Protein AF-A0A962GRM9-F1 (afdb_monomer)

Solvent-accessible surface area (backbone atoms only — not comparable to full-atom values): 7918 Å² total; per-residue (Å²): 134,83,73,60,64,66,61,54,51,49,55,51,47,52,54,43,41,52,46,50,33,50,14,43,66,76,33,49,86,37,87,68,50,30,58,54,50,50,65,50,51,72,57,96,55,66,39,64,52,40,23,34,32,60,51,64,104,52,89,83,69,62,50,28,33,36,49,37,68,92,78,56,38,61,44,76,48,85,82,47,85,95,67,62,43,92,48,74,46,78,45,44,57,69,56,46,52,50,49,62,77,42,38,70,60,39,36,78,36,51,88,74,52,90,55,65,68,50,56,60,33,57,58,67,60,58,68,60,52,62,59,63,77,73,109

Mean predicted aligned error: 10.49 Å

Radius of gyration: 15.87 Å; Cα contacts (8 Å, |Δi|>4): 164; chains: 1; bounding box: 45×33×49 Å

Secondary structure (DSSP, 8-state):
----HHHHHHHHHHHHHHHHHHHHHHHTTSTTHHHHHHHHT--SS-PPPEEEEEEBSB---EEEEEEETTTTEEEEE---GGG--S-EEEEEHHHHHHHHHTHHHHHH-GGGS--HHHHHHHTTTHHHHHHHTT-

Structure (mmCIF, N/CA/C/O backbone):
data_AF-A0A962GRM9-F1
#
_entry.id   AF-A0A962GRM9-F1
#
loop_
_atom_site.group_PDB
_atom_site.id
_atom_site.type_symbol
_atom_site.label_atom_id
_atom_site.label_alt_id
_atom_site.label_comp_id
_atom_site.label_asym_id
_atom_site.label_entity_id
_atom_site.label_seq_id
_atom_site.pdbx_PDB_ins_code
_atom_site.Cartn_x
_atom_site.Cartn_y
_atom_site.Cartn_z
_atom_site.occupancy
_atom_site.B_iso_or_equiv
_atom_site.auth_seq_id
_atom_site.auth_comp_id
_atom_site.auth_asym_id
_atom_site.auth_atom_id
_atom_site.pdbx_PDB_model_num
ATOM 1 N N . MET A 1 1 ? 26.397 13.848 8.693 1.00 35.53 1 MET A N 1
ATOM 2 C CA . MET A 1 1 ? 26.072 12.410 8.666 1.00 35.53 1 MET A CA 1
ATOM 3 C C . MET A 1 1 ? 24.808 12.288 7.843 1.00 35.53 1 MET A C 1
ATOM 5 O O . MET A 1 1 ? 23.756 12.658 8.343 1.00 35.53 1 MET A O 1
ATOM 9 N N . SER A 1 2 ? 24.925 11.930 6.566 1.00 42.34 2 SER A N 1
ATOM 10 C CA . SER A 1 2 ? 23.750 11.685 5.729 1.00 42.34 2 SER A CA 1
ATOM 11 C C . SER A 1 2 ? 23.245 10.300 6.094 1.00 42.34 2 SER A C 1
ATOM 13 O O . SER A 1 2 ? 23.873 9.307 5.739 1.00 42.34 2 SER A O 1
ATOM 15 N N . VAL A 1 3 ? 22.191 10.239 6.903 1.00 48.22 3 VAL A N 1
ATOM 16 C CA . VAL A 1 3 ? 21.403 9.012 7.020 1.00 48.22 3 VAL A CA 1
ATOM 17 C C . VAL A 1 3 ? 20.855 8.745 5.618 1.00 48.22 3 VAL A C 1
ATOM 19 O O . VAL A 1 3 ? 20.385 9.675 4.962 1.00 48.22 3 VAL A O 1
ATOM 22 N N . ASN A 1 4 ? 21.037 7.530 5.104 1.00 58.53 4 ASN A N 1
ATOM 23 C CA . ASN A 1 4 ? 20.569 7.155 3.775 1.00 58.53 4 ASN A CA 1
ATOM 24 C C . ASN A 1 4 ? 19.047 7.338 3.725 1.00 58.53 4 ASN A C 1
ATOM 26 O O . ASN A 1 4 ? 18.319 6.514 4.274 1.00 58.53 4 ASN A O 1
ATOM 30 N N . ASN A 1 5 ? 18.570 8.376 3.030 1.00 65.88 5 ASN A N 1
ATOM 31 C CA . ASN A 1 5 ? 17.140 8.588 2.764 1.00 65.88 5 ASN A CA 1
ATOM 32 C C . ASN A 1 5 ? 16.459 7.317 2.234 1.00 65.88 5 ASN A C 1
ATOM 34 O O . ASN A 1 5 ? 15.301 7.072 2.538 1.00 65.88 5 ASN A O 1
ATOM 38 N N . ARG A 1 6 ? 17.209 6.482 1.506 1.00 68.19 6 ARG A N 1
ATOM 39 C CA . ARG A 1 6 ? 16.773 5.194 0.964 1.00 68.19 6 ARG A CA 1
ATOM 40 C C . ARG A 1 6 ? 16.323 4.191 2.028 1.00 68.19 6 ARG A C 1
ATOM 42 O O . ARG A 1 6 ? 15.269 3.586 1.870 1.00 68.19 6 ARG A O 1
ATOM 49 N N . ASP A 1 7 ? 17.110 4.014 3.087 1.00 75.56 7 ASP A N 1
ATOM 50 C CA . ASP A 1 7 ? 16.789 3.050 4.145 1.00 75.56 7 ASP A CA 1
ATOM 51 C C . ASP A 1 7 ? 15.582 3.551 4.951 1.00 75.56 7 ASP A C 1
ATOM 53 O O . ASP A 1 7 ? 14.675 2.785 5.269 1.00 75.56 7 ASP A O 1
ATOM 57 N N . GLU A 1 8 ? 15.511 4.867 5.183 1.00 79.56 8 GLU A N 1
ATOM 58 C CA . GLU A 1 8 ? 14.361 5.498 5.834 1.00 79.56 8 GLU A CA 1
ATOM 59 C C . GLU A 1 8 ? 13.081 5.387 5.000 1.00 79.56 8 GLU A C 1
ATOM 61 O O . GLU A 1 8 ? 12.029 5.056 5.543 1.00 79.56 8 GLU A O 1
ATOM 66 N N . ASP A 1 9 ? 13.147 5.660 3.696 1.00 80.81 9 ASP A N 1
ATOM 67 C CA . ASP A 1 9 ? 11.993 5.577 2.801 1.00 80.81 9 ASP A CA 1
ATOM 68 C C . ASP A 1 9 ? 11.523 4.127 2.637 1.00 80.81 9 ASP A C 1
ATOM 70 O O . ASP A 1 9 ? 10.316 3.880 2.620 1.00 80.81 9 ASP A O 1
ATOM 74 N N . HIS A 1 10 ? 12.446 3.160 2.612 1.00 81.56 10 HIS A N 1
ATOM 75 C CA . HIS A 1 10 ? 12.110 1.739 2.620 1.00 81.56 10 HIS A CA 1
ATOM 76 C C . HIS A 1 10 ? 11.401 1.331 3.917 1.00 81.56 10 HIS A C 1
ATOM 78 O O . HIS A 1 10 ? 10.313 0.761 3.871 1.00 81.56 10 HIS A O 1
ATOM 84 N N . GLU A 1 11 ? 11.954 1.665 5.088 1.00 85.88 11 GLU A N 1
ATOM 85 C CA . GLU A 1 11 ? 11.311 1.371 6.378 1.00 85.88 11 GLU A CA 1
ATOM 86 C C . GLU A 1 11 ? 9.927 2.018 6.507 1.00 85.88 11 GLU A C 1
ATOM 88 O O . GLU A 1 11 ? 8.985 1.437 7.055 1.00 85.88 11 GLU A O 1
ATOM 93 N N . LEU A 1 12 ? 9.803 3.246 6.018 1.00 87.44 12 LEU A N 1
ATOM 94 C CA . LEU A 1 12 ? 8.575 4.020 6.052 1.00 87.44 12 LEU A CA 1
ATOM 95 C C . LEU A 1 12 ? 7.521 3.407 5.125 1.00 87.44 12 LEU A C 1
ATOM 97 O O . LEU A 1 12 ? 6.355 3.286 5.506 1.00 87.44 12 LEU A O 1
ATOM 101 N N . PHE A 1 13 ? 7.933 2.934 3.955 1.00 87.12 13 PHE A N 1
ATOM 102 C CA . PHE A 1 13 ? 7.054 2.229 3.038 1.00 87.12 13 PHE A CA 1
ATOM 103 C C . PHE A 1 13 ? 6.638 0.844 3.553 1.00 87.12 13 PHE A C 1
ATOM 105 O O . PHE A 1 13 ? 5.455 0.517 3.506 1.00 87.12 13 PHE A O 1
ATOM 112 N N . GLU A 1 14 ? 7.546 0.075 4.156 1.00 88.88 14 GLU A N 1
ATOM 113 C CA . GLU A 1 14 ? 7.226 -1.205 4.808 1.00 88.88 14 GLU A CA 1
ATOM 114 C C . GLU A 1 14 ? 6.161 -1.045 5.904 1.00 88.88 14 GLU A C 1
ATOM 116 O O . GLU A 1 14 ? 5.200 -1.816 5.991 1.00 88.88 14 GLU A O 1
ATOM 121 N N . ARG A 1 15 ? 6.260 0.014 6.718 1.00 90.12 15 ARG A N 1
ATOM 122 C CA . ARG A 1 15 ? 5.230 0.333 7.724 1.00 90.12 15 ARG A CA 1
ATOM 123 C C . ARG A 1 15 ? 3.889 0.680 7.086 1.00 90.12 15 ARG A C 1
ATOM 125 O O . ARG A 1 15 ? 2.848 0.277 7.605 1.00 90.12 15 ARG A O 1
ATOM 132 N N . TYR A 1 16 ? 3.899 1.404 5.971 1.00 91.56 16 TYR A N 1
ATOM 133 C CA . TYR A 1 16 ? 2.688 1.675 5.200 1.00 91.56 16 TYR A CA 1
ATOM 134 C C . TYR A 1 16 ? 2.063 0.383 4.640 1.00 91.56 16 TYR A C 1
ATOM 136 O O . TYR A 1 16 ? 0.853 0.191 4.784 1.00 91.56 16 TYR A O 1
ATOM 144 N N . LEU A 1 17 ? 2.860 -0.544 4.092 1.00 89.25 17 LEU A N 1
ATOM 145 C CA . LEU A 1 17 ? 2.371 -1.850 3.628 1.00 89.25 17 LEU A CA 1
ATOM 146 C C . LEU A 1 17 ? 1.757 -2.661 4.774 1.00 89.25 17 LEU A C 1
ATOM 148 O O . LEU A 1 17 ? 0.698 -3.265 4.606 1.00 89.25 17 LEU A O 1
ATOM 152 N N . HIS A 1 18 ? 2.364 -2.628 5.962 1.00 90.88 18 HIS A N 1
ATOM 153 C CA . HIS A 1 18 ? 1.800 -3.276 7.146 1.00 90.88 18 HIS A CA 1
ATOM 154 C C . HIS A 1 18 ? 0.403 -2.737 7.494 1.00 90.88 18 HIS A C 1
ATOM 156 O O . HIS A 1 18 ? -0.515 -3.517 7.751 1.00 90.88 18 HIS A O 1
ATOM 162 N N . ILE A 1 19 ? 0.217 -1.415 7.441 1.00 91.44 19 ILE A N 1
ATOM 163 C CA . ILE A 1 19 ? -1.083 -0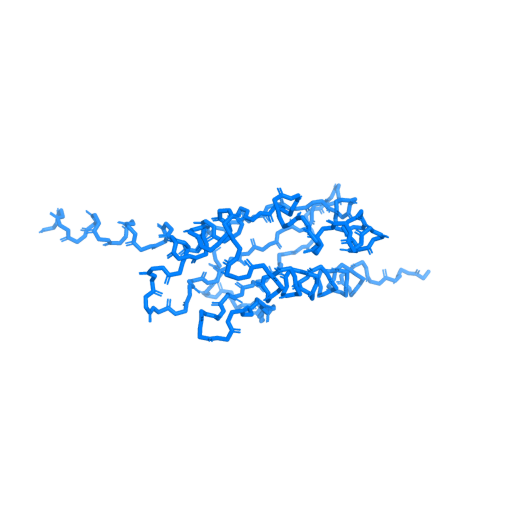.766 7.669 1.00 91.44 19 ILE A CA 1
ATOM 164 C C . ILE A 1 19 ? -2.091 -1.174 6.591 1.00 91.44 19 ILE A C 1
ATOM 166 O O . ILE A 1 19 ? -3.231 -1.506 6.919 1.00 91.44 19 ILE A O 1
ATOM 170 N N . CYS A 1 20 ? -1.672 -1.217 5.323 1.00 87.81 20 CYS A N 1
ATOM 171 C CA . CYS A 1 20 ? -2.512 -1.698 4.227 1.00 87.81 20 CYS A CA 1
ATOM 172 C C . CYS A 1 20 ? -2.965 -3.140 4.471 1.00 87.81 20 CYS A C 1
ATOM 174 O O . CYS A 1 20 ? -4.155 -3.426 4.383 1.00 87.81 20 CYS A O 1
ATOM 176 N N . ASN A 1 21 ? -2.049 -4.031 4.854 1.00 87.94 21 ASN A N 1
ATOM 177 C CA . ASN A 1 21 ? -2.351 -5.429 5.161 1.00 87.94 21 ASN A CA 1
ATOM 178 C C . ASN A 1 21 ? -3.334 -5.564 6.334 1.00 87.94 21 ASN A C 1
ATOM 180 O O . ASN A 1 21 ? -4.276 -6.351 6.266 1.00 87.94 21 ASN A O 1
ATOM 184 N N . GLN A 1 22 ? -3.180 -4.762 7.391 1.00 90.44 22 GLN A N 1
ATOM 185 C CA . GLN A 1 22 ? -4.137 -4.740 8.501 1.00 90.44 22 GLN A CA 1
ATOM 186 C C . GLN A 1 22 ? -5.521 -4.246 8.062 1.00 90.44 22 GLN A C 1
ATOM 188 O O . GLN A 1 22 ? -6.529 -4.863 8.410 1.00 90.44 22 GLN A O 1
ATOM 193 N N . ALA A 1 23 ? -5.576 -3.171 7.273 1.00 87.94 23 ALA A N 1
ATOM 194 C CA . ALA A 1 23 ? -6.819 -2.634 6.727 1.00 87.94 23 ALA A CA 1
ATOM 195 C C . ALA A 1 23 ? -7.525 -3.657 5.819 1.00 87.94 23 ALA A C 1
ATOM 197 O O . ALA A 1 23 ? -8.739 -3.845 5.936 1.00 87.94 23 ALA A O 1
ATOM 198 N N . LEU A 1 24 ? -6.756 -4.353 4.972 1.00 83.50 24 LEU A N 1
ATOM 199 C CA . LEU A 1 24 ? -7.221 -5.430 4.099 1.00 83.50 24 LEU A CA 1
ATOM 200 C C . LEU A 1 24 ? -7.830 -6.575 4.904 1.00 83.50 24 LEU A C 1
ATOM 202 O O . LEU A 1 24 ? -8.980 -6.936 4.669 1.00 83.50 24 LEU A O 1
ATOM 206 N N . CYS A 1 25 ? -7.098 -7.101 5.885 1.00 84.94 25 CYS A N 1
ATOM 207 C CA . CYS A 1 25 ? -7.560 -8.204 6.723 1.00 84.94 25 CYS A CA 1
ATOM 208 C C . CYS A 1 25 ? -8.823 -7.850 7.519 1.00 84.94 25 CYS A C 1
ATOM 210 O O . CYS A 1 25 ? -9.769 -8.633 7.545 1.00 84.94 25 CYS A O 1
ATOM 212 N N . LEU A 1 26 ? -8.866 -6.670 8.147 1.00 87.69 26 LEU A N 1
ATOM 213 C CA . LEU A 1 26 ? -9.982 -6.272 9.014 1.00 87.69 26 LEU A CA 1
ATOM 214 C C . LEU A 1 26 ? -11.260 -5.912 8.247 1.00 87.69 26 LEU A C 1
ATOM 216 O O . LEU A 1 26 ? -12.350 -5.996 8.811 1.00 87.69 26 LEU A O 1
ATOM 220 N N . ASN A 1 27 ? -11.148 -5.517 6.977 1.00 83.81 27 ASN A N 1
ATOM 221 C CA . ASN A 1 27 ? -12.291 -5.077 6.176 1.00 83.81 27 ASN A CA 1
ATOM 222 C C . ASN A 1 27 ? -12.604 -6.005 4.995 1.00 83.81 27 ASN A C 1
ATOM 224 O O . ASN A 1 27 ? -13.478 -5.667 4.197 1.00 83.81 27 ASN A O 1
ATOM 228 N N . ALA A 1 28 ? -11.944 -7.162 4.882 1.00 78.00 28 ALA A N 1
ATOM 229 C CA . ALA A 1 28 ? -12.056 -8.051 3.723 1.00 78.00 28 ALA A CA 1
ATOM 230 C C . ALA A 1 28 ? -13.500 -8.449 3.376 1.00 78.00 28 ALA A C 1
ATOM 232 O O . ALA A 1 28 ? -13.840 -8.571 2.203 1.00 78.00 28 ALA A O 1
ATOM 233 N N . ASP A 1 29 ? -14.354 -8.613 4.388 1.00 80.81 29 ASP A N 1
ATOM 234 C CA . ASP A 1 29 ? -15.758 -9.005 4.221 1.00 80.81 29 ASP A CA 1
ATOM 235 C C . ASP A 1 29 ? -16.744 -7.834 4.363 1.00 80.81 29 ASP A C 1
ATOM 237 O O . ASP A 1 29 ? -17.961 -8.016 4.281 1.00 80.81 29 ASP A O 1
ATOM 241 N N . ARG A 1 30 ? -16.241 -6.611 4.567 1.00 81.12 30 ARG A N 1
ATOM 242 C CA . ARG A 1 30 ? -17.067 -5.420 4.780 1.00 81.12 30 ARG A CA 1
ATOM 243 C C . ARG A 1 30 ? -17.477 -4.808 3.442 1.00 81.12 30 ARG A C 1
ATOM 245 O O . ARG A 1 30 ? -16.644 -4.551 2.578 1.00 81.12 30 ARG A O 1
ATOM 252 N N . PHE A 1 31 ? -18.762 -4.505 3.280 1.00 75.81 31 PHE A N 1
ATOM 253 C CA . PHE A 1 31 ? -19.256 -3.743 2.130 1.00 75.81 31 PHE A CA 1
ATOM 254 C C . PHE A 1 31 ? -18.820 -2.261 2.210 1.00 75.81 31 PHE A C 1
ATOM 256 O O . PHE A 1 31 ? -18.895 -1.686 3.300 1.00 75.81 31 PHE A O 1
ATOM 263 N N . PRO A 1 32 ? -18.400 -1.612 1.099 1.00 70.31 32 PRO A N 1
ATOM 264 C CA . PRO A 1 32 ? -18.234 -2.141 -0.266 1.00 70.31 32 PRO A CA 1
ATOM 265 C C . PRO A 1 32 ? -16.837 -2.729 -0.544 1.00 70.31 32 PRO A C 1
ATOM 267 O O . PRO A 1 32 ? -16.553 -3.166 -1.655 1.00 70.31 32 PRO A O 1
ATOM 270 N N . PHE A 1 33 ? -15.951 -2.741 0.451 1.00 73.31 33 PHE A N 1
ATOM 271 C CA . PHE A 1 33 ? -14.538 -3.086 0.297 1.00 73.31 33 PHE A CA 1
ATOM 272 C C . PHE A 1 33 ? -14.310 -4.510 -0.221 1.00 73.31 33 PHE A C 1
ATOM 274 O O . PHE A 1 33 ? -13.475 -4.713 -1.098 1.00 73.31 33 PHE A O 1
ATOM 281 N N . LYS A 1 34 ? -15.137 -5.467 0.214 1.00 73.94 34 LYS A N 1
ATOM 282 C CA . LYS A 1 34 ? -15.170 -6.823 -0.345 1.00 73.94 34 LYS A CA 1
ATOM 283 C C . LYS A 1 34 ? -15.268 -6.832 -1.877 1.00 73.94 34 LYS A C 1
ATOM 285 O O . LYS A 1 34 ? -14.508 -7.533 -2.530 1.00 73.94 34 LYS A O 1
ATOM 290 N N . GLN A 1 35 ? -16.156 -6.019 -2.453 1.00 71.00 35 GLN A N 1
ATOM 291 C CA . GLN A 1 35 ? -16.371 -5.974 -3.904 1.00 71.00 35 GLN A CA 1
ATOM 292 C C . GLN A 1 35 ? -15.185 -5.349 -4.642 1.00 71.00 35 GLN A C 1
ATOM 294 O O . GLN A 1 35 ? -14.852 -5.779 -5.740 1.00 71.00 35 GLN A O 1
ATOM 299 N N . ILE A 1 36 ? -14.531 -4.358 -4.030 1.00 67.94 36 ILE A N 1
ATOM 300 C CA . ILE A 1 36 ? -13.320 -3.734 -4.578 1.00 67.94 36 ILE A CA 1
ATOM 301 C C . ILE A 1 36 ? -12.175 -4.753 -4.605 1.00 67.94 36 ILE A C 1
ATOM 303 O O . ILE A 1 36 ? -11.485 -4.868 -5.614 1.00 67.94 36 ILE A O 1
ATOM 307 N N . LEU A 1 37 ? -12.006 -5.535 -3.533 1.00 67.06 37 LEU A N 1
ATOM 308 C CA . LEU A 1 37 ? -10.992 -6.589 -3.471 1.00 67.06 37 LEU A CA 1
ATOM 309 C C . LEU A 1 37 ? -11.278 -7.749 -4.416 1.00 67.06 37 LEU A C 1
ATOM 311 O O . LEU A 1 37 ? -10.349 -8.275 -5.016 1.00 67.06 37 LEU A O 1
ATOM 315 N N . GLU A 1 38 ? -12.538 -8.144 -4.575 1.00 70.81 38 GLU A N 1
ATOM 316 C CA . GLU A 1 38 ? -12.933 -9.160 -5.554 1.00 70.81 38 GLU A CA 1
ATOM 317 C C . GLU A 1 38 ? -12.702 -8.668 -6.992 1.00 70.81 38 GLU A C 1
ATOM 319 O O . GLU A 1 38 ? -12.185 -9.419 -7.816 1.00 70.81 38 GLU A O 1
ATOM 324 N N . ALA A 1 39 ? -12.994 -7.395 -7.284 1.00 65.69 39 ALA A N 1
ATOM 325 C CA . ALA A 1 39 ? -12.723 -6.788 -8.587 1.00 65.69 39 ALA A CA 1
ATOM 326 C C . ALA A 1 39 ? -11.216 -6.669 -8.876 1.00 65.69 39 ALA A C 1
ATOM 328 O O . ALA A 1 39 ? -10.778 -6.972 -9.984 1.00 65.69 39 ALA A O 1
ATOM 329 N N . ALA A 1 40 ? -10.414 -6.287 -7.877 1.00 62.47 40 ALA A N 1
ATOM 330 C CA . ALA A 1 40 ? -8.954 -6.260 -7.981 1.00 62.47 40 ALA A CA 1
ATOM 331 C C . ALA A 1 40 ? -8.339 -7.675 -8.013 1.00 62.47 40 ALA A C 1
ATOM 333 O O . ALA A 1 40 ? -7.268 -7.878 -8.577 1.00 62.47 40 ALA A O 1
ATOM 334 N N . GLY A 1 41 ? -9.013 -8.656 -7.403 1.00 53.88 41 GLY A N 1
ATOM 335 C CA . GLY A 1 41 ? -8.568 -10.037 -7.214 1.00 53.88 41 GLY A CA 1
ATOM 336 C C . GLY A 1 41 ? -9.000 -11.036 -8.282 1.00 53.88 41 GLY A C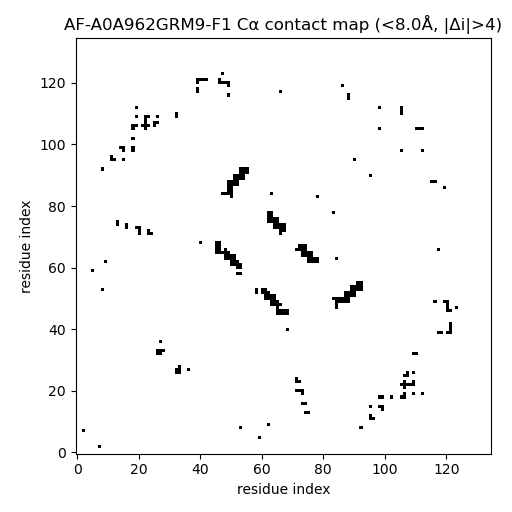 1
ATOM 337 O O . GLY A 1 41 ? -8.652 -12.209 -8.181 1.00 53.88 41 GLY A O 1
ATOM 338 N N . GLY A 1 42 ? -9.726 -10.599 -9.311 1.00 47.94 42 GLY A N 1
ATOM 339 C CA . GLY A 1 42 ? -10.211 -11.458 -10.394 1.00 47.94 42 GLY A CA 1
ATOM 340 C C . GLY A 1 42 ? -9.134 -12.028 -11.329 1.00 47.94 42 GLY A C 1
ATOM 341 O O . GLY A 1 42 ? -9.491 -12.681 -12.306 1.00 47.94 42 GLY A O 1
ATOM 342 N N . HIS A 1 43 ? -7.842 -11.797 -11.069 1.00 49.09 43 HIS A N 1
ATOM 343 C CA . HIS A 1 43 ? -6.746 -12.329 -11.879 1.00 49.09 43 HIS A CA 1
ATOM 344 C C . HIS A 1 43 ? -6.071 -13.518 -11.163 1.00 49.09 43 HIS A C 1
ATOM 346 O O . HIS A 1 43 ? -5.425 -13.335 -10.132 1.00 49.09 43 HIS A O 1
ATOM 352 N N . PRO A 1 44 ? -6.207 -14.754 -11.684 1.00 38.94 44 PRO A N 1
ATOM 353 C CA . PRO A 1 44 ? -5.757 -15.987 -11.026 1.00 38.94 44 PRO A CA 1
ATOM 354 C C . PRO A 1 44 ? -4.231 -16.198 -11.011 1.00 38.94 44 PRO A C 1
ATOM 356 O O . PRO A 1 44 ? -3.759 -17.231 -10.543 1.00 38.94 44 PRO A O 1
ATOM 359 N N . ALA A 1 45 ? -3.444 -15.238 -11.493 1.00 42.34 45 ALA A N 1
ATOM 360 C CA . ALA A 1 45 ? -1.995 -15.228 -11.362 1.00 42.34 45 ALA A CA 1
ATOM 361 C C . ALA A 1 45 ? -1.620 -13.992 -10.545 1.00 42.34 45 ALA A C 1
ATOM 363 O O . ALA A 1 45 ? -1.985 -12.889 -10.941 1.00 42.34 45 ALA A O 1
ATOM 364 N N . GLY A 1 46 ? -0.926 -14.184 -9.414 1.00 52.47 46 GLY A N 1
ATOM 365 C CA . GLY A 1 46 ? -0.393 -13.106 -8.569 1.00 52.47 46 GLY A CA 1
ATOM 366 C C . GLY A 1 46 ? 0.010 -11.891 -9.402 1.00 52.47 46 GLY A C 1
ATOM 367 O O . GLY A 1 46 ? 0.853 -12.034 -10.290 1.00 52.47 46 GLY A O 1
ATOM 368 N N . GLY A 1 47 ? -0.656 -10.754 -9.172 1.00 58.69 47 GLY A N 1
ATOM 369 C CA . GLY A 1 47 ? -0.600 -9.597 -10.065 1.00 58.69 47 GLY A CA 1
ATOM 370 C C . GLY A 1 47 ? 0.830 -9.194 -10.439 1.00 58.69 47 GLY A C 1
ATOM 371 O O . GLY A 1 47 ? 1.764 -9.355 -9.646 1.00 58.69 47 GLY A O 1
ATOM 372 N N . LYS A 1 48 ? 1.014 -8.678 -11.664 1.00 63.16 48 LYS A N 1
ATOM 373 C CA . LYS A 1 48 ? 2.324 -8.182 -12.128 1.00 63.16 48 LYS A CA 1
ATOM 374 C C . LYS A 1 48 ? 2.822 -7.108 -11.158 1.00 63.16 48 LYS A C 1
ATOM 376 O O . LYS A 1 48 ? 2.021 -6.270 -10.769 1.00 63.16 48 LYS A O 1
ATOM 381 N N . PRO A 1 49 ? 4.103 -7.095 -10.776 1.00 62.41 49 PRO A N 1
ATOM 382 C CA . PRO A 1 49 ? 4.586 -6.140 -9.789 1.00 62.41 49 PRO A CA 1
ATOM 383 C C . PRO A 1 49 ? 4.395 -4.686 -10.237 1.00 62.41 49 PRO A C 1
ATOM 385 O O . PRO A 1 49 ? 4.393 -4.398 -11.436 1.00 62.41 49 PRO A O 1
ATOM 388 N N . VAL A 1 50 ? 4.239 -3.773 -9.275 1.00 68.88 50 VAL A N 1
ATOM 389 C CA . VAL A 1 50 ? 4.103 -2.320 -9.492 1.00 68.88 50 VAL A CA 1
ATOM 390 C C . VAL A 1 50 ? 5.339 -1.619 -8.936 1.00 68.88 50 VAL A C 1
ATOM 392 O O . VAL A 1 50 ? 5.749 -1.901 -7.813 1.00 68.88 50 VAL A O 1
ATOM 395 N N . GLU A 1 51 ? 5.938 -0.703 -9.703 1.00 75.38 51 GLU A N 1
ATOM 396 C CA . GLU A 1 51 ? 7.041 0.132 -9.211 1.00 75.38 51 GLU A CA 1
ATOM 397 C C . GLU A 1 51 ? 6.433 1.340 -8.492 1.00 75.38 51 GLU A C 1
ATOM 399 O O . GLU A 1 51 ? 5.639 2.090 -9.059 1.00 75.38 51 GLU A O 1
ATOM 404 N N . VAL A 1 52 ? 6.792 1.531 -7.233 1.00 76.12 52 VAL A N 1
ATOM 405 C CA . VAL A 1 52 ? 6.335 2.621 -6.378 1.00 76.12 52 VAL A CA 1
ATOM 406 C C . VAL A 1 52 ? 7.439 3.653 -6.273 1.00 76.12 52 VAL A C 1
ATOM 408 O O . VAL A 1 52 ? 8.539 3.371 -5.813 1.00 76.12 52 VAL A O 1
ATOM 411 N N . LEU A 1 53 ? 7.145 4.869 -6.707 1.00 76.94 53 LEU A N 1
ATOM 412 C CA . LEU A 1 53 ? 8.041 6.009 -6.618 1.00 76.94 53 LEU A CA 1
ATOM 413 C C . LEU A 1 53 ? 7.618 6.865 -5.426 1.00 76.94 53 LEU A C 1
ATOM 415 O O . LEU A 1 53 ? 6.563 7.503 -5.466 1.00 76.94 53 LEU A O 1
ATOM 419 N N . ILE A 1 54 ? 8.451 6.903 -4.388 1.00 75.38 54 ILE A N 1
ATOM 420 C CA . ILE A 1 54 ? 8.258 7.819 -3.263 1.00 75.38 54 ILE A CA 1
ATOM 421 C C . ILE A 1 54 ? 8.805 9.182 -3.689 1.00 75.38 54 ILE A C 1
ATOM 423 O O . ILE A 1 54 ? 10.002 9.359 -3.893 1.00 75.38 54 ILE A O 1
ATOM 427 N N . VAL A 1 55 ? 7.912 10.140 -3.911 1.00 71.44 55 VAL A N 1
ATOM 428 C CA . VAL A 1 55 ? 8.256 11.463 -4.431 1.00 71.44 55 VAL A CA 1
ATOM 429 C C . VAL A 1 55 ? 8.534 12.413 -3.268 1.00 71.44 55 VAL A C 1
ATOM 431 O O . VAL A 1 55 ? 7.606 12.797 -2.555 1.00 71.44 55 VAL A O 1
ATOM 434 N N . ASN A 1 56 ? 9.801 12.821 -3.131 1.00 62.22 56 ASN A N 1
ATOM 435 C CA . ASN A 1 56 ? 10.267 13.932 -2.294 1.00 62.22 56 ASN A CA 1
ATOM 436 C C . ASN A 1 56 ? 11.274 14.782 -3.072 1.00 62.22 56 ASN A C 1
ATOM 438 O O . ASN A 1 56 ? 12.459 14.493 -3.013 1.00 62.22 56 ASN A O 1
ATOM 442 N N . ASP A 1 57 ? 10.824 15.795 -3.816 1.00 53.41 57 ASP A N 1
ATOM 443 C CA . ASP A 1 57 ? 11.648 16.814 -4.508 1.00 53.41 57 ASP A CA 1
ATOM 444 C C . ASP A 1 57 ? 12.829 16.354 -5.417 1.00 53.41 57 ASP A C 1
ATOM 446 O O . ASP A 1 57 ? 13.374 17.174 -6.158 1.00 53.41 57 ASP A O 1
ATOM 450 N N . GLN A 1 58 ? 13.185 15.066 -5.472 1.00 49.72 58 GLN A N 1
ATOM 451 C CA . GLN A 1 58 ? 14.119 14.406 -6.387 1.00 49.72 58 GLN A CA 1
ATOM 452 C C . GLN A 1 58 ? 13.734 12.910 -6.506 1.00 49.72 58 GLN A C 1
ATOM 454 O O . GLN A 1 58 ? 13.391 12.281 -5.505 1.00 49.72 58 GLN A O 1
ATOM 459 N N . PRO A 1 59 ? 13.756 12.309 -7.709 1.00 48.72 59 PRO A N 1
ATOM 460 C CA . PRO A 1 59 ? 13.446 10.891 -7.901 1.00 48.72 59 PRO A CA 1
ATOM 461 C C . PRO A 1 59 ? 14.656 10.017 -7.521 1.00 48.72 59 PRO A C 1
ATOM 463 O O . PRO A 1 59 ? 15.595 9.925 -8.306 1.00 48.72 59 PRO A O 1
ATOM 466 N N . GLU A 1 60 ? 14.657 9.385 -6.341 1.00 59.28 60 GLU A N 1
ATOM 467 C CA . GLU A 1 60 ? 15.847 8.651 -5.863 1.00 59.28 60 GLU A CA 1
ATOM 468 C C . GLU A 1 60 ? 15.914 7.164 -6.239 1.00 59.28 60 GLU A C 1
ATOM 470 O O . GLU A 1 60 ? 17.020 6.690 -6.442 1.00 59.28 60 GLU A O 1
ATOM 475 N N . GLU A 1 61 ? 14.804 6.432 -6.372 1.00 64.00 61 GLU A N 1
ATOM 476 C CA . GLU A 1 61 ? 14.687 5.075 -6.954 1.00 64.00 61 GLU A CA 1
ATOM 477 C C . GLU A 1 61 ? 13.289 4.525 -6.601 1.00 64.00 61 GLU A C 1
ATOM 479 O O . GLU A 1 61 ? 12.675 4.963 -5.630 1.00 64.00 61 GLU A O 1
ATOM 484 N N . GLY A 1 62 ? 12.739 3.613 -7.409 1.00 68.62 62 GLY A N 1
ATOM 485 C CA . GLY A 1 62 ? 11.429 3.006 -7.143 1.00 68.62 62 GLY A CA 1
ATOM 486 C C . GLY A 1 62 ? 11.520 1.709 -6.338 1.00 68.62 62 GLY A C 1
ATOM 487 O O . GLY A 1 62 ? 12.419 0.904 -6.576 1.00 68.62 62 GLY A O 1
ATOM 488 N N . ILE A 1 63 ? 10.567 1.484 -5.431 1.00 77.94 63 ILE A N 1
ATOM 489 C CA . ILE A 1 63 ? 10.374 0.231 -4.684 1.00 77.94 63 ILE A CA 1
ATOM 490 C C . ILE A 1 63 ? 9.381 -0.643 -5.452 1.00 77.94 63 ILE A C 1
ATOM 492 O O . ILE A 1 63 ? 8.293 -0.183 -5.775 1.00 77.94 63 ILE A O 1
ATOM 496 N N . CYS A 1 64 ? 9.711 -1.896 -5.753 1.00 80.56 64 CYS A N 1
ATOM 497 C CA . CYS A 1 64 ? 8.757 -2.802 -6.400 1.00 80.56 64 CYS A CA 1
ATOM 498 C C . CYS A 1 64 ? 7.859 -3.466 -5.349 1.00 80.56 64 CYS A C 1
ATOM 500 O O . CYS A 1 64 ? 8.342 -3.858 -4.290 1.00 80.56 64 CYS A O 1
ATOM 502 N N . ILE A 1 65 ? 6.560 -3.592 -5.633 1.00 81.31 65 ILE A N 1
ATOM 503 C CA . ILE A 1 65 ? 5.605 -4.319 -4.785 1.00 81.31 65 ILE A CA 1
ATOM 504 C C . ILE A 1 65 ? 4.856 -5.389 -5.561 1.00 81.31 65 ILE A C 1
ATOM 506 O O . ILE A 1 65 ? 4.552 -5.220 -6.744 1.00 81.31 65 ILE A O 1
ATOM 510 N N . ARG A 1 66 ? 4.475 -6.452 -4.853 1.00 79.62 66 ARG A N 1
ATOM 511 C CA . ARG A 1 66 ? 3.600 -7.512 -5.349 1.00 79.62 66 ARG A CA 1
ATOM 512 C C . ARG A 1 66 ? 2.471 -7.774 -4.366 1.00 79.62 66 ARG A C 1
ATOM 514 O O . ARG A 1 66 ? 2.683 -7.845 -3.156 1.00 79.62 66 ARG A O 1
ATOM 521 N N . TYR A 1 67 ? 1.271 -7.965 -4.902 1.00 80.25 67 TYR A N 1
ATOM 522 C CA . TYR A 1 67 ? 0.123 -8.423 -4.131 1.00 80.25 67 TYR A CA 1
ATOM 523 C C . TYR A 1 67 ? -0.070 -9.930 -4.301 1.00 80.25 67 TYR A C 1
ATOM 525 O O . TYR A 1 67 ? -0.190 -10.437 -5.418 1.00 80.25 67 TYR A O 1
ATOM 533 N N . ASN A 1 68 ? -0.110 -10.649 -3.183 1.00 76.44 68 ASN A N 1
ATOM 534 C CA . ASN A 1 68 ? -0.459 -12.059 -3.137 1.00 76.44 68 ASN A CA 1
ATOM 535 C C . ASN A 1 68 ? -1.960 -12.196 -2.849 1.00 76.44 68 ASN A C 1
ATOM 537 O O . ASN A 1 68 ? -2.407 -11.942 -1.730 1.00 76.44 68 ASN A O 1
ATOM 541 N N . HIS A 1 69 ? -2.730 -12.628 -3.850 1.00 69.88 69 HIS A N 1
ATOM 542 C CA . HIS A 1 69 ? -4.182 -12.799 -3.735 1.00 69.88 69 HIS A CA 1
ATOM 543 C C . HIS A 1 69 ? -4.590 -13.907 -2.755 1.00 69.88 69 HIS A C 1
ATOM 545 O O . HIS A 1 69 ? -5.583 -13.750 -2.047 1.00 69.88 69 HIS A O 1
ATOM 551 N N . GLU A 1 70 ? -3.830 -15.003 -2.682 1.00 73.19 70 GLU A N 1
ATOM 552 C CA . GLU A 1 70 ? -4.135 -16.136 -1.797 1.00 73.19 70 GLU A CA 1
ATOM 553 C C . GLU A 1 70 ? -3.995 -15.737 -0.328 1.00 73.19 70 GLU A C 1
ATOM 555 O O . GLU A 1 70 ? -4.838 -16.068 0.504 1.00 73.19 70 GLU A O 1
ATOM 560 N N . GLN A 1 71 ? -2.939 -14.983 -0.020 1.00 74.69 71 GLN A N 1
ATOM 561 C CA . GLN A 1 71 ? -2.654 -14.520 1.337 1.00 74.69 71 GLN A CA 1
ATOM 562 C C . GLN A 1 71 ? -3.308 -13.174 1.662 1.00 74.69 71 GLN A C 1
ATOM 564 O O . GLN A 1 71 ? -3.378 -12.809 2.832 1.00 74.69 71 GLN A O 1
ATOM 569 N N . ARG A 1 72 ? -3.802 -12.445 0.652 1.00 74.38 72 ARG A N 1
ATOM 570 C CA . ARG A 1 72 ? -4.302 -11.062 0.749 1.00 74.38 72 ARG A CA 1
ATOM 571 C C . ARG A 1 72 ? -3.278 -10.101 1.359 1.00 74.38 72 ARG A C 1
ATOM 573 O O . ARG A 1 72 ? -3.639 -9.201 2.113 1.00 74.38 72 ARG A O 1
ATOM 580 N N . VAL A 1 73 ? -2.006 -10.293 1.017 1.00 76.81 73 VAL A N 1
ATOM 581 C CA . VAL A 1 73 ? -0.874 -9.527 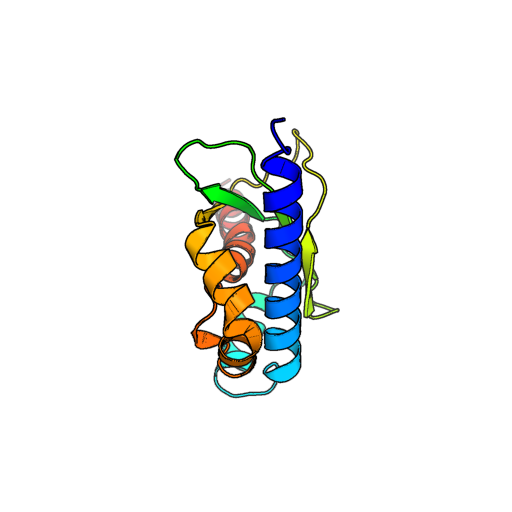1.553 1.00 76.81 73 VAL A CA 1
ATOM 582 C C . VAL A 1 73 ? -0.131 -8.837 0.413 1.00 76.81 73 VAL A C 1
ATOM 584 O O . VAL A 1 73 ? 0.123 -9.446 -0.624 1.00 76.81 73 VAL A O 1
ATOM 587 N N . VAL A 1 74 ? 0.237 -7.572 0.613 1.00 82.88 74 VAL A N 1
ATOM 588 C CA . VAL A 1 74 ? 1.197 -6.843 -0.225 1.00 82.88 74 VAL A CA 1
ATOM 589 C C . VAL A 1 74 ? 2.584 -6.869 0.420 1.00 82.88 74 VAL A C 1
ATOM 591 O O . VAL A 1 74 ? 2.706 -6.700 1.637 1.00 82.88 74 VAL A O 1
ATOM 594 N N . GLN A 1 75 ? 3.613 -7.108 -0.394 1.00 82.62 75 GLN A N 1
ATOM 595 C CA . GLN A 1 75 ? 5.020 -7.177 0.016 1.00 82.62 75 GLN A CA 1
ATOM 596 C C . GLN A 1 75 ? 5.891 -6.403 -0.975 1.00 82.62 75 GLN A C 1
ATOM 598 O O . GLN A 1 75 ? 5.567 -6.346 -2.166 1.00 82.62 75 GLN A O 1
ATOM 603 N N . SER A 1 76 ? 6.989 -5.823 -0.491 1.00 82.94 76 SER A N 1
ATOM 604 C CA . SER A 1 76 ? 8.052 -5.330 -1.363 1.00 82.94 76 SER A CA 1
ATOM 605 C C . SER A 1 76 ? 8.823 -6.493 -1.992 1.00 82.94 76 SER A C 1
ATOM 607 O O . SER A 1 76 ? 8.904 -7.591 -1.437 1.00 82.94 76 SER A O 1
ATOM 609 N N . GLU A 1 77 ? 9.368 -6.263 -3.180 1.00 78.81 77 GLU A N 1
ATOM 610 C CA . GLU A 1 77 ? 10.248 -7.198 -3.872 1.00 78.81 77 GLU A CA 1
ATOM 611 C C . GLU A 1 77 ? 11.500 -6.487 -4.398 1.00 78.81 77 GLU A C 1
ATOM 613 O O . GLU A 1 77 ? 11.510 -5.270 -4.617 1.00 78.81 77 GLU A O 1
ATOM 618 N N . GLU A 1 78 ? 12.570 -7.260 -4.595 1.00 74.56 78 GLU A N 1
ATOM 619 C CA . GLU A 1 78 ? 13.818 -6.740 -5.145 1.00 74.56 78 GLU A CA 1
ATOM 620 C C . GLU A 1 78 ? 13.621 -6.202 -6.564 1.00 74.56 78 GLU A C 1
ATOM 622 O O . GLU A 1 78 ? 12.926 -6.772 -7.410 1.00 74.56 78 GLU A O 1
ATOM 627 N N . ARG A 1 79 ? 14.287 -5.082 -6.838 1.00 70.31 79 ARG A N 1
ATOM 628 C CA . ARG A 1 79 ? 14.265 -4.449 -8.149 1.00 70.31 79 ARG A CA 1
ATOM 629 C C . ARG A 1 79 ? 15.164 -5.226 -9.111 1.00 70.31 79 ARG A C 1
ATOM 631 O O . ARG A 1 79 ? 16.385 -5.196 -8.987 1.00 70.31 79 ARG A O 1
ATOM 638 N N . HIS A 1 80 ? 14.570 -5.858 -10.117 1.00 65.62 80 H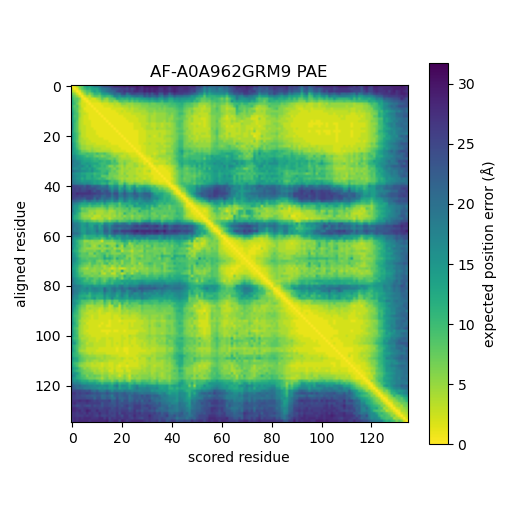IS A N 1
ATOM 639 C CA . HIS A 1 80 ? 15.309 -6.549 -11.176 1.00 65.62 80 HIS A CA 1
ATOM 640 C C . HIS A 1 80 ? 15.193 -5.785 -12.506 1.00 65.62 80 HIS A C 1
ATOM 642 O O . HIS A 1 80 ? 14.111 -5.662 -13.077 1.00 65.62 80 HIS A O 1
ATOM 648 N N . GLU A 1 81 ? 16.320 -5.273 -13.014 1.00 53.97 81 GLU A N 1
ATOM 649 C CA . GLU A 1 81 ? 16.378 -4.395 -14.197 1.00 53.97 81 GLU A CA 1
ATOM 650 C C . GLU A 1 81 ? 15.817 -4.965 -15.519 1.00 53.97 81 GLU A C 1
ATOM 652 O O . GLU A 1 81 ? 15.263 -4.171 -16.282 1.00 53.97 81 GLU A O 1
ATOM 657 N N . PRO A 1 82 ? 15.837 -6.282 -15.826 1.00 56.56 82 PRO A N 1
ATOM 658 C CA . PRO A 1 82 ? 15.127 -6.775 -17.010 1.00 56.56 82 PRO A CA 1
ATOM 659 C C . PRO A 1 82 ? 13.607 -6.907 -16.802 1.00 56.56 82 PRO A C 1
ATOM 661 O O . PRO A 1 82 ? 12.883 -7.130 -17.771 1.00 56.56 82 PRO A O 1
ATOM 664 N N . THR A 1 83 ? 13.104 -6.774 -15.570 1.00 59.28 83 THR A N 1
ATOM 665 C CA . THR A 1 83 ? 11.690 -6.984 -15.211 1.00 59.28 83 THR A CA 1
ATOM 666 C C . THR A 1 83 ? 11.078 -5.792 -14.478 1.00 59.28 83 THR A C 1
ATOM 668 O O . THR A 1 83 ? 10.115 -5.965 -13.731 1.00 59.28 83 THR A O 1
ATOM 671 N N . LEU A 1 84 ? 11.611 -4.581 -14.682 1.00 62.78 84 LEU A N 1
ATOM 672 C CA . LEU A 1 84 ? 11.028 -3.385 -14.081 1.00 62.78 84 LEU A CA 1
ATOM 673 C C . LEU A 1 84 ? 9.554 -3.245 -14.487 1.00 62.78 84 LEU A C 1
ATOM 675 O O . LEU A 1 84 ? 9.232 -3.326 -15.681 1.00 62.78 84 LEU A O 1
ATOM 679 N N . PRO A 1 85 ? 8.655 -3.004 -13.521 1.00 65.19 85 PRO A N 1
ATOM 680 C CA . PRO A 1 85 ? 7.259 -2.737 -13.806 1.00 65.19 85 PRO A CA 1
ATOM 681 C C . PRO A 1 85 ? 7.092 -1.619 -14.836 1.00 65.19 85 PRO A C 1
ATOM 683 O O . PRO A 1 85 ? 7.640 -0.526 -14.697 1.00 65.19 85 PRO A O 1
ATOM 686 N N . LYS A 1 86 ? 6.275 -1.862 -15.868 1.00 66.25 86 LYS A N 1
ATOM 687 C CA . LYS A 1 86 ? 5.907 -0.818 -16.842 1.00 66.25 86 LYS A CA 1
ATOM 688 C C . LYS A 1 86 ? 5.089 0.304 -16.193 1.00 66.25 86 LYS A C 1
ATOM 690 O O . LYS A 1 86 ? 5.078 1.424 -16.698 1.00 66.25 86 LYS A O 1
ATOM 695 N N . ARG A 1 87 ? 4.386 -0.000 -15.097 1.00 67.75 87 ARG A N 1
ATOM 696 C CA . ARG A 1 87 ? 3.576 0.958 -14.343 1.00 67.75 87 ARG A CA 1
ATOM 697 C C . ARG A 1 87 ? 4.327 1.479 -13.137 1.00 67.75 87 ARG A C 1
ATOM 699 O O . ARG A 1 87 ? 4.943 0.713 -12.400 1.00 67.75 87 ARG A O 1
ATOM 706 N N . LYS A 1 88 ? 4.195 2.788 -12.944 1.00 74.12 88 LYS A N 1
ATOM 707 C CA . LYS A 1 88 ? 4.782 3.518 -11.832 1.00 74.12 88 LYS A CA 1
ATOM 708 C C . LYS A 1 88 ? 3.674 4.207 -11.059 1.00 74.12 88 LYS A C 1
ATOM 710 O O . LYS A 1 88 ? 2.991 5.053 -11.630 1.00 74.12 88 LYS A O 1
ATOM 715 N N . TRP A 1 89 ? 3.511 3.858 -9.793 1.00 81.62 89 TRP A N 1
ATOM 716 C CA . TRP A 1 89 ? 2.628 4.573 -8.879 1.00 81.62 89 TRP A CA 1
ATOM 717 C C . TRP A 1 89 ? 3.452 5.583 -8.086 1.00 81.62 89 TRP A C 1
ATOM 719 O O . TRP A 1 89 ? 4.545 5.264 -7.620 1.00 81.62 89 TRP A O 1
ATOM 729 N N . LYS A 1 90 ? 2.973 6.823 -7.979 1.00 81.81 90 LYS A N 1
ATOM 730 C CA . LYS A 1 90 ? 3.679 7.897 -7.275 1.00 81.81 90 LYS A CA 1
ATOM 731 C C . LYS A 1 90 ? 2.981 8.182 -5.960 1.00 81.81 90 LYS A C 1
ATOM 733 O O . LYS A 1 90 ? 1.809 8.531 -5.957 1.00 81.81 90 LYS A O 1
ATOM 738 N N . ILE A 1 91 ? 3.731 8.128 -4.871 1.00 84.12 91 ILE A N 1
ATOM 739 C CA . ILE A 1 91 ? 3.235 8.419 -3.528 1.00 84.12 91 ILE A CA 1
ATOM 740 C C . ILE A 1 91 ? 4.171 9.413 -2.844 1.00 84.12 91 ILE A C 1
ATOM 742 O O . ILE A 1 91 ? 5.373 9.393 -3.077 1.00 84.12 91 ILE A O 1
ATOM 746 N N . THR A 1 92 ? 3.650 10.320 -2.019 1.00 85.81 92 THR A N 1
ATOM 747 C CA . THR A 1 92 ? 4.495 11.297 -1.307 1.00 85.81 92 THR A CA 1
ATOM 748 C C . THR A 1 92 ? 4.885 10.779 0.075 1.00 85.81 92 THR A C 1
ATOM 750 O O . THR A 1 92 ? 4.087 10.110 0.738 1.00 85.81 92 THR A O 1
ATOM 753 N N . ARG A 1 93 ? 6.078 11.136 0.572 1.00 84.06 93 ARG A N 1
ATOM 754 C CA . ARG A 1 93 ? 6.467 10.787 1.955 1.00 84.06 93 ARG A CA 1
ATOM 755 C C . ARG A 1 93 ? 5.557 11.431 2.988 1.00 84.06 93 ARG A C 1
ATOM 757 O O . ARG A 1 93 ? 5.278 10.812 4.007 1.00 84.06 93 ARG A O 1
ATOM 764 N N . SER A 1 94 ? 5.065 12.642 2.725 1.00 87.50 94 SER A N 1
ATOM 765 C CA . SER A 1 94 ? 4.100 13.322 3.598 1.00 87.50 94 SER A CA 1
ATOM 766 C C . SER A 1 94 ? 2.842 12.484 3.807 1.00 87.50 94 SER A C 1
ATOM 768 O O . SER A 1 94 ? 2.424 12.301 4.947 1.00 87.50 94 SER A O 1
ATOM 770 N N . TYR A 1 95 ? 2.294 11.913 2.732 1.00 89.12 95 TYR A N 1
ATOM 771 C CA . TYR A 1 95 ? 1.138 11.027 2.821 1.00 89.12 95 TYR A CA 1
ATOM 772 C C . TYR A 1 95 ? 1.468 9.729 3.573 1.00 89.12 95 TYR A C 1
ATOM 774 O O . TYR A 1 95 ? 0.748 9.349 4.492 1.00 89.12 95 TYR A O 1
ATOM 782 N N . LEU A 1 96 ? 2.599 9.082 3.272 1.00 88.44 96 LEU A N 1
ATOM 783 C CA . LEU A 1 96 ? 3.023 7.879 3.999 1.00 88.44 96 LEU A CA 1
ATOM 784 C C . LEU A 1 96 ? 3.173 8.140 5.514 1.00 88.44 96 LEU A C 1
ATOM 786 O O . LEU A 1 96 ? 2.697 7.357 6.338 1.00 88.44 96 LEU A O 1
ATOM 790 N N . LEU A 1 97 ? 3.783 9.267 5.897 1.00 90.31 97 LEU A N 1
ATOM 791 C CA . LEU A 1 97 ? 3.907 9.690 7.296 1.00 90.31 97 LEU A CA 1
ATOM 792 C C . LEU A 1 97 ? 2.548 9.947 7.948 1.00 90.31 97 LEU A C 1
ATOM 794 O O . LEU A 1 97 ? 2.366 9.622 9.121 1.00 90.31 97 LEU A O 1
ATOM 798 N N . GLU A 1 98 ? 1.611 10.544 7.218 1.00 92.69 98 GLU A N 1
ATOM 799 C CA . GLU A 1 98 ? 0.256 10.794 7.699 1.00 92.69 98 GLU A CA 1
ATOM 800 C C . GLU A 1 98 ? -0.488 9.487 7.994 1.00 92.69 98 GLU A C 1
ATOM 802 O O . GLU A 1 98 ? -1.065 9.349 9.077 1.00 92.69 98 GLU A O 1
ATOM 807 N N . VAL A 1 99 ? -0.407 8.512 7.083 1.00 92.19 99 VAL A N 1
ATOM 808 C CA . VAL A 1 99 ? -1.002 7.179 7.258 1.00 92.19 99 VAL A CA 1
ATOM 809 C C . VAL A 1 99 ? -0.409 6.480 8.479 1.00 92.19 99 VAL A C 1
ATOM 811 O O . VAL A 1 99 ? -1.147 5.939 9.299 1.00 92.19 99 VAL A O 1
ATOM 814 N N . ILE A 1 100 ? 0.915 6.531 8.652 1.00 93.25 100 ILE A N 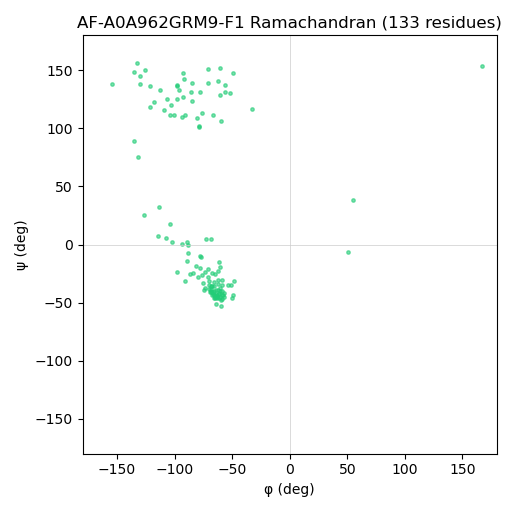1
ATOM 815 C CA . ILE A 1 100 ? 1.594 5.904 9.796 1.00 93.25 100 ILE A CA 1
ATOM 816 C C . ILE A 1 100 ? 1.190 6.559 11.119 1.00 93.25 100 ILE A C 1
ATOM 818 O O . ILE A 1 100 ? 0.899 5.858 12.089 1.00 93.25 100 ILE A O 1
ATOM 822 N N . ARG A 1 101 ? 1.151 7.896 11.173 1.00 94.75 101 ARG A N 1
ATOM 823 C CA . ARG A 1 101 ? 0.788 8.646 12.389 1.00 94.75 101 ARG A CA 1
ATOM 824 C C . ARG A 1 101 ? -0.664 8.425 12.804 1.00 94.75 101 ARG A C 1
ATOM 826 O O . ARG A 1 101 ? -0.947 8.428 13.997 1.00 94.75 101 ARG A O 1
ATOM 833 N N . ASN A 1 102 ? -1.555 8.208 11.840 1.00 94.38 102 ASN A N 1
ATOM 834 C CA . ASN A 1 102 ? -2.989 8.029 12.065 1.00 94.38 102 ASN A CA 1
ATOM 835 C C . ASN A 1 102 ? -3.452 6.602 11.726 1.00 94.38 102 ASN A C 1
ATOM 837 O O . ASN A 1 102 ? -4.583 6.404 11.289 1.00 94.38 102 ASN A O 1
ATOM 841 N N . SER A 1 103 ? -2.595 5.595 11.922 1.00 92.12 103 SER A N 1
ATOM 842 C CA . SER A 1 103 ? -2.806 4.225 11.424 1.00 92.12 103 SER A CA 1
ATOM 843 C C . SER A 1 103 ? -4.185 3.645 11.750 1.00 92.12 103 SER A C 1
ATOM 845 O O . SER A 1 103 ? -4.845 3.099 10.870 1.00 92.12 103 SER A O 1
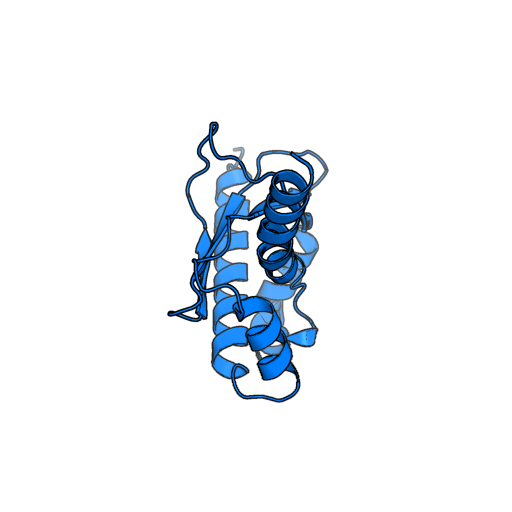ATOM 847 N N . GLY A 1 104 ? -4.679 3.829 12.977 1.00 90.69 104 GLY A N 1
ATOM 848 C CA . GLY A 1 104 ? -6.005 3.355 13.382 1.00 90.69 104 GLY A CA 1
ATOM 849 C C . GLY A 1 104 ? -7.153 3.934 12.545 1.00 90.69 104 GLY A C 1
ATOM 850 O O . GLY A 1 104 ? -8.126 3.236 12.268 1.00 90.69 104 GLY A O 1
ATOM 851 N N . GLU A 1 105 ? -7.051 5.184 12.099 1.00 92.06 105 GLU A N 1
ATOM 852 C CA . GLU A 1 105 ? -8.064 5.825 11.257 1.00 92.06 105 GLU A CA 1
ATOM 853 C C . GLU A 1 105 ? -8.137 5.180 9.869 1.00 92.06 105 GLU A C 1
ATOM 855 O O . GLU A 1 105 ? -9.236 4.902 9.380 1.00 92.06 105 GLU A O 1
ATOM 860 N N . TYR A 1 106 ? -6.972 4.905 9.278 1.00 91.88 106 TYR A N 1
ATOM 861 C CA . TYR A 1 106 ? -6.827 4.294 7.957 1.00 91.88 106 TYR A CA 1
ATOM 862 C C . TYR A 1 106 ? -7.168 2.797 7.972 1.00 91.88 106 TYR A C 1
ATOM 864 O O . TYR A 1 106 ? -7.839 2.312 7.064 1.00 91.88 106 TYR A O 1
ATOM 872 N N . ILE A 1 107 ? -6.807 2.076 9.039 1.00 90.25 107 ILE A N 1
ATOM 873 C CA . ILE A 1 107 ? -7.168 0.661 9.228 1.00 90.25 107 ILE A CA 1
ATOM 874 C C . ILE A 1 107 ? -8.688 0.489 9.342 1.00 90.25 107 ILE A C 1
ATOM 876 O O . ILE A 1 107 ? -9.267 -0.400 8.719 1.00 90.25 107 ILE A O 1
ATOM 880 N N . ASN A 1 108 ? -9.354 1.344 10.124 1.00 88.44 108 ASN A N 1
ATOM 881 C CA . ASN A 1 108 ? -10.802 1.248 10.341 1.00 88.44 108 ASN A CA 1
ATOM 882 C C . ASN A 1 108 ? -11.631 1.806 9.171 1.00 88.44 108 ASN A C 1
ATOM 884 O O . ASN A 1 108 ? -12.814 1.474 9.033 1.00 88.44 108 ASN A O 1
ATOM 888 N N . ASN A 1 109 ? -11.023 2.652 8.333 1.00 86.31 109 ASN A N 1
ATOM 889 C CA . ASN A 1 109 ? -11.651 3.269 7.168 1.00 86.31 109 ASN A CA 1
ATOM 890 C C . ASN A 1 109 ? -10.747 3.114 5.936 1.00 86.31 109 ASN A C 1
ATOM 892 O O . ASN A 1 109 ? -10.148 4.095 5.489 1.00 86.31 109 ASN A O 1
ATOM 896 N N . PRO A 1 110 ? -10.679 1.911 5.338 1.00 83.50 110 PRO A N 1
ATOM 897 C CA . PRO A 1 110 ? -9.761 1.631 4.235 1.00 83.50 110 PRO A CA 1
ATOM 898 C C . PRO A 1 110 ? -10.009 2.511 3.004 1.00 83.50 110 PRO A C 1
ATOM 900 O O . PRO A 1 110 ? -9.104 2.692 2.206 1.00 83.50 110 PRO A O 1
ATOM 903 N N . ALA A 1 111 ? -11.188 3.123 2.857 1.00 84.50 111 ALA A N 1
ATOM 904 C CA . ALA A 1 111 ? -11.467 4.096 1.796 1.00 84.50 111 ALA A CA 1
ATOM 905 C C . ALA A 1 111 ? -10.577 5.357 1.842 1.00 84.50 111 ALA A C 1
ATOM 907 O O . ALA A 1 111 ? -10.544 6.102 0.870 1.00 84.50 111 ALA A O 1
ATOM 908 N N . LYS A 1 112 ? -9.883 5.614 2.961 1.00 87.75 112 LYS A N 1
ATOM 909 C CA . LYS A 1 112 ? -8.903 6.704 3.085 1.00 87.75 112 LYS A CA 1
ATOM 910 C C . LYS A 1 112 ? -7.534 6.345 2.513 1.00 87.75 112 LYS A C 1
ATOM 912 O O . LYS A 1 112 ? -6.741 7.242 2.261 1.00 87.75 112 LYS A O 1
ATOM 917 N N . ILE A 1 113 ? -7.253 5.055 2.340 1.00 87.00 113 ILE A N 1
ATOM 918 C CA . ILE A 1 113 ? -6.002 4.586 1.754 1.00 87.00 113 ILE A CA 1
ATOM 919 C C . ILE A 1 113 ? -6.089 4.753 0.234 1.00 87.00 113 ILE A C 1
ATOM 921 O O . ILE A 1 113 ? -7.064 4.342 -0.393 1.00 87.00 113 ILE A O 1
ATOM 925 N N . ASP A 1 114 ? -5.055 5.340 -0.355 1.00 84.88 114 ASP A N 1
ATOM 926 C CA . ASP A 1 114 ? -4.812 5.300 -1.791 1.00 84.88 114 ASP A CA 1
ATOM 927 C C . ASP A 1 114 ? -4.481 3.865 -2.243 1.00 84.88 114 ASP A C 1
ATOM 929 O O . ASP A 1 114 ? -3.438 3.304 -1.896 1.00 84.88 114 ASP A O 1
ATOM 933 N N . TRP A 1 115 ? -5.408 3.276 -2.999 1.00 79.81 115 TRP A N 1
ATOM 934 C CA . TRP A 1 115 ? -5.318 1.930 -3.565 1.00 79.81 115 TRP A CA 1
ATOM 935 C C . TRP A 1 115 ? -5.002 1.939 -5.064 1.00 79.81 115 TRP A C 1
ATOM 937 O O . TRP A 1 115 ? -5.245 0.936 -5.733 1.00 79.81 115 TRP A O 1
ATOM 947 N N . GLU A 1 116 ? -4.498 3.038 -5.633 1.00 79.19 116 GLU A N 1
ATOM 948 C CA . GLU A 1 116 ? -4.172 3.119 -7.066 1.00 79.19 116 GLU A CA 1
ATOM 949 C C . GLU A 1 116 ? -3.283 1.947 -7.525 1.00 79.19 116 GLU A C 1
ATOM 951 O O . GLU A 1 116 ? -3.483 1.382 -8.604 1.00 79.19 116 GLU A O 1
ATOM 956 N N . TRP A 1 117 ? -2.378 1.487 -6.656 1.00 75.50 117 TRP A N 1
ATOM 957 C CA . TRP A 1 117 ? -1.547 0.314 -6.908 1.00 75.50 117 TRP A CA 1
ATOM 958 C C . TRP A 1 117 ? -2.332 -0.996 -7.071 1.00 75.50 117 TRP A C 1
ATOM 960 O O . TRP A 1 117 ? -1.886 -1.838 -7.840 1.00 75.50 117 TRP A O 1
ATOM 970 N N . LEU A 1 118 ? -3.496 -1.182 -6.431 1.00 71.75 118 LEU A N 1
ATOM 971 C CA . LEU A 1 118 ? -4.342 -2.372 -6.633 1.00 71.75 118 LEU A CA 1
ATOM 972 C C . LEU A 1 118 ? -4.957 -2.389 -8.036 1.00 71.75 118 LEU A C 1
ATOM 974 O O . LEU A 1 118 ? -4.985 -3.430 -8.687 1.00 71.75 118 LEU A O 1
ATOM 978 N N . TYR A 1 119 ? -5.411 -1.237 -8.531 1.00 66.00 119 TYR A N 1
ATOM 979 C CA . TYR A 1 119 ? -5.955 -1.122 -9.889 1.00 66.00 119 TYR A CA 1
ATOM 980 C C . TYR A 1 119 ? -4.864 -1.266 -10.951 1.00 66.00 119 TYR A C 1
ATOM 982 O O . TYR A 1 119 ? -5.099 -1.824 -12.024 1.00 66.00 119 TYR A O 1
ATOM 990 N N . ALA A 1 120 ? -3.640 -0.834 -10.634 1.00 60.31 120 ALA A N 1
ATOM 991 C CA . ALA A 1 120 ? -2.492 -1.006 -11.512 1.00 60.31 120 ALA A CA 1
ATOM 992 C C . ALA A 1 120 ? -2.132 -2.479 -11.782 1.00 60.31 120 ALA A C 1
ATOM 994 O O . ALA A 1 120 ? -1.544 -2.763 -12.828 1.00 60.31 120 ALA A O 1
ATOM 995 N N . LEU A 1 121 ? -2.522 -3.404 -10.897 1.00 56.34 121 LEU A N 1
ATOM 996 C CA . LEU A 1 121 ? -2.328 -4.848 -11.070 1.00 56.34 121 LEU A CA 1
ATOM 997 C C . LEU A 1 121 ? -3.308 -5.468 -12.079 1.00 56.34 121 LEU A C 1
ATOM 999 O O . LEU A 1 121 ? -2.938 -6.413 -12.772 1.00 56.34 121 LEU A O 1
ATOM 1003 N N . GLY A 1 122 ? -4.537 -4.946 -12.175 1.00 49.59 122 GLY A N 1
ATOM 1004 C CA . GLY A 1 122 ? -5.623 -5.543 -12.967 1.00 49.59 122 GLY A CA 1
ATOM 1005 C C . GLY A 1 122 ? -5.624 -5.183 -14.458 1.00 49.59 122 GLY A C 1
ATOM 1006 O O . GLY A 1 122 ? -6.137 -5.938 -15.276 1.00 49.59 122 GLY A O 1
ATOM 1007 N N . GLU A 1 123 ? -5.031 -4.055 -14.850 1.00 49.78 123 GLU A N 1
ATOM 1008 C CA . GLU A 1 123 ? -5.024 -3.608 -16.257 1.00 49.78 123 GLU A CA 1
ATOM 1009 C C . GLU A 1 123 ? -3.848 -4.167 -17.077 1.00 49.78 123 GLU A C 1
ATOM 1011 O O . GLU A 1 123 ? -3.775 -3.984 -18.294 1.00 49.78 123 GLU A O 1
ATOM 1016 N N . ALA A 1 124 ? -2.895 -4.846 -16.436 1.00 47.06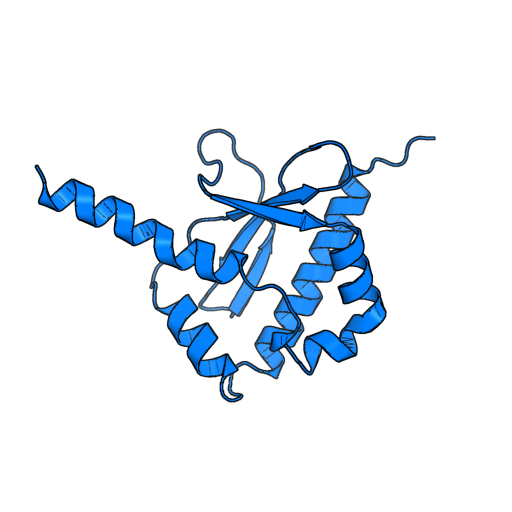 124 ALA A N 1
ATOM 1017 C CA . ALA A 1 124 ? -1.682 -5.293 -17.109 1.00 47.06 124 ALA A CA 1
ATOM 1018 C C . ALA A 1 124 ? -1.886 -6.532 -18.006 1.00 47.06 124 ALA A C 1
ATOM 1020 O O . ALA A 1 124 ? -0.981 -6.859 -18.778 1.00 47.06 124 ALA A O 1
ATOM 1021 N N . ASP A 1 125 ? -3.043 -7.197 -17.932 1.00 44.84 125 ASP A N 1
ATOM 1022 C CA . ASP A 1 125 ? -3.394 -8.343 -18.786 1.00 44.84 125 ASP A CA 1
ATOM 1023 C C . ASP A 1 125 ? -4.263 -7.987 -20.000 1.00 44.84 125 ASP A C 1
ATOM 1025 O O . ASP A 1 125 ? -4.170 -8.667 -21.023 1.00 44.84 125 ASP A O 1
ATOM 1029 N N . GLN A 1 126 ? -5.013 -6.880 -19.976 1.00 42.69 126 GLN A N 1
ATOM 1030 C CA . GLN A 1 126 ? -5.847 -6.485 -21.124 1.00 42.69 126 GLN A CA 1
ATOM 1031 C C . GLN A 1 126 ? -5.015 -6.048 -22.341 1.00 42.69 126 GLN A C 1
ATOM 1033 O O . GLN A 1 126 ? -5.345 -6.390 -23.474 1.00 42.69 126 GLN A O 1
ATOM 1038 N N . LEU A 1 127 ? -3.872 -5.388 -22.124 1.00 46.44 127 LEU A N 1
ATOM 1039 C CA . LEU A 1 127 ? -3.022 -4.912 -23.223 1.00 46.44 127 LEU A CA 1
ATOM 1040 C C . LEU A 1 127 ? -2.291 -6.032 -23.986 1.00 46.44 127 LEU A C 1
ATOM 1042 O O . LEU A 1 127 ? -1.904 -5.810 -25.127 1.00 46.44 127 LEU A O 1
ATOM 1046 N N . GLN A 1 128 ? -2.106 -7.227 -23.404 1.00 46.00 128 GLN A N 1
ATOM 1047 C CA . GLN A 1 128 ? -1.506 -8.359 -24.132 1.00 46.00 128 GLN A CA 1
ATOM 1048 C C . GLN A 1 128 ? -2.536 -9.173 -24.925 1.00 46.00 128 GLN A C 1
ATOM 1050 O O . GLN A 1 128 ? -2.171 -9.789 -25.925 1.00 46.00 128 GLN A O 1
ATOM 1055 N N . GLN A 1 129 ? -3.809 -9.167 -24.520 1.00 44.31 129 GLN A N 1
ATOM 1056 C CA . GLN A 1 129 ? -4.861 -9.853 -25.273 1.00 44.31 129 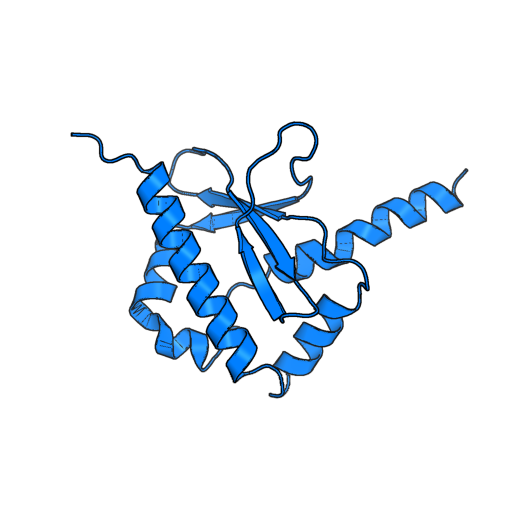GLN A CA 1
ATOM 1057 C C . GLN A 1 129 ? -5.232 -9.087 -26.552 1.00 44.31 129 GLN A C 1
ATOM 1059 O O . GLN A 1 129 ? -5.363 -9.706 -27.605 1.00 44.31 129 GLN A O 1
ATOM 1064 N N . ASP A 1 130 ? -5.289 -7.753 -26.518 1.00 42.59 130 ASP A N 1
ATOM 1065 C CA . ASP A 1 130 ? -5.636 -6.951 -27.704 1.00 42.59 130 ASP A CA 1
ATOM 1066 C C . ASP A 1 130 ? -4.581 -6.995 -28.832 1.00 42.59 130 ASP A C 1
ATOM 1068 O O . ASP A 1 130 ? -4.922 -6.818 -30.005 1.00 42.59 130 ASP A O 1
ATOM 1072 N N . GLU A 1 131 ? -3.309 -7.279 -28.523 1.00 48.28 131 GLU A N 1
ATOM 1073 C CA . GLU A 1 131 ? -2.259 -7.461 -29.541 1.00 48.28 131 GLU A CA 1
ATOM 1074 C C . GLU A 1 131 ? -2.287 -8.858 -30.191 1.00 48.28 131 GLU A C 1
ATOM 1076 O O . GLU A 1 131 ? -1.937 -8.995 -31.365 1.00 48.28 131 GLU A O 1
ATOM 1081 N N . GLN A 1 132 ? -2.758 -9.892 -29.482 1.00 45.62 132 GLN A N 1
ATOM 1082 C CA . GLN A 1 132 ? -2.872 -11.252 -30.029 1.00 45.62 132 GLN A CA 1
ATOM 1083 C C . GLN A 1 132 ? -4.061 -11.439 -30.980 1.00 45.62 132 GLN A C 1
ATOM 1085 O O . GLN A 1 132 ? -3.988 -12.283 -31.867 1.00 45.62 132 GLN A O 1
ATOM 1090 N N . PHE A 1 133 ? -5.130 -10.648 -30.850 1.00 49.47 133 PHE A N 1
ATOM 1091 C CA . PHE A 1 133 ? -6.296 -10.722 -31.746 1.00 49.47 133 PHE A CA 1
ATOM 1092 C C . PHE A 1 133 ? -6.184 -9.844 -33.006 1.00 49.47 133 PHE A C 1
ATOM 1094 O O . PHE A 1 133 ? -7.102 -9.827 -33.828 1.00 49.47 133 PHE A O 1
ATOM 1101 N N . A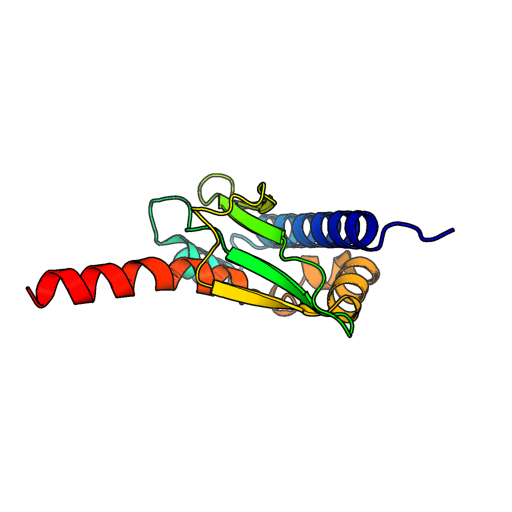RG A 1 134 ? -5.075 -9.112 -33.175 1.00 49.72 134 ARG A N 1
ATOM 1102 C CA . ARG A 1 134 ? -4.797 -8.269 -34.354 1.00 49.72 134 ARG A CA 1
ATOM 1103 C C . ARG A 1 134 ? -3.712 -8.821 -35.290 1.00 49.72 134 ARG A C 1
ATOM 1105 O O . ARG A 1 134 ? -3.354 -8.119 -36.235 1.00 49.72 134 ARG A O 1
ATOM 1112 N N . SER A 1 135 ? -3.205 -10.033 -35.042 1.00 45.69 135 SER A N 1
ATOM 1113 C CA . SER A 1 135 ? -2.228 -10.720 -35.908 1.00 45.69 135 SER A CA 1
ATOM 1114 C C . SER A 1 135 ? -2.872 -11.787 -36.786 1.00 45.69 135 SER A C 1
ATOM 1116 O O . SER A 1 135 ? -3.776 -12.489 -36.284 1.00 45.69 135 SER A O 1
#

pLDDT: mean 71.99, std 15.6, range [35.53, 94.75]

Foldseek 3Di:
DDDPVVVVVVVLVVLLQVLLLLLCVVCCPPPPVVVVLCLLLVDPDFFQWEWEFADDPDGDGTWIWTADSVSRGIDTDDDDVVRHDPHYHYDYSVVSVVCNVPSVVCSVPVVPDPPVRSVSRVCPPVVVVVVVVVD

Sequence (135 aa):
MSVNNRDEDHELFERYLHICNQALCLNADRFPFKQILEAAGGHPAGGKPVEVLIVNDQPEEGICIRYNHEQRVVQSEERHEPTLPKRKWKITRSYLLEVIRNSGEYINNPAKIDWEWLYALGEADQLQQDEQFRS

Nearest PDB structures (foldseek):
  5xxu-assembly1_F  TM=2.522E-01  e=3.248E+00  Toxoplasma gondii
  8c3a-assembly1_H  TM=2.656E-01  e=2.089E+00  Candida albicans
  6zvk-assembly1_N3  TM=2.230E-01  e=3.050E+00  Oryctolagus cuniculus
  2yeq-assembly1_A  TM=2.814E-01  e=5.049E+00  Bacillus subtilis